Protein AF-A0A1Q5TJY8-F1 (afdb_monomer_lite)

Foldseek 3Di:
DDDDPDPPVVVVVVVVVVVVVCVVVVCVVVVVDDPPPPLPQPPVVVVLVVLCVLLVLVLLVVVVVVCVVVVPDDQLQNSQVVRPVPCSDGSCCVVPPNVVSSVCCPDPVNVVVVVVSRD

pLDDT: mean 78.43, std 17.25, range [38.0, 95.56]

Secondary structure (DSSP, 8-state):
-------HHHHHHHHHHHHHHHHHHHHHHTT-----------HHHHHHHHHHHHTTHHHHHHHHHHHHHH-----HHHHHHHH-TT-SS-HHHIIIIIHHHHHHHHSHHHHHHHHHHH-

Organism: NCBI:txid1873482

InterPro domains:
  IPR045664 Protein of unknown function DUF6387 [PF19924] (16-107)

Radius of gyration: 18.39 Å; chains: 1; bounding box: 31×41×51 Å

Structure (mmCIF, N/CA/C/O backbone):
data_AF-A0A1Q5TJY8-F1
#
_entry.id   AF-A0A1Q5TJY8-F1
#
loop_
_atom_site.group_PDB
_atom_site.id
_atom_site.type_symbol
_atom_site.label_atom_id
_atom_site.label_alt_id
_atom_site.label_comp_id
_atom_site.label_asym_id
_atom_site.label_entity_id
_atom_site.label_seq_id
_atom_site.pdbx_PDB_ins_code
_atom_site.Cartn_x
_atom_site.Cartn_y
_atom_site.Cartn_z
_atom_site.occupancy
_atom_site.B_iso_or_equiv
_atom_site.auth_seq_id
_atom_site.auth_comp_id
_atom_site.auth_asym_id
_atom_site.auth_atom_id
_atom_site.pdbx_PDB_model_num
ATOM 1 N N . MET A 1 1 ? 13.225 -30.963 25.398 1.00 38.00 1 MET A N 1
ATOM 2 C CA . MET A 1 1 ? 13.817 -31.070 24.048 1.00 38.00 1 MET A CA 1
ATOM 3 C C . MET A 1 1 ? 12.750 -30.596 23.064 1.00 38.00 1 MET A C 1
ATOM 5 O O . MET A 1 1 ? 11.939 -31.389 22.614 1.00 38.00 1 MET A O 1
ATOM 9 N N . GLY A 1 2 ? 12.607 -29.274 22.924 1.00 38.00 2 GLY A N 1
ATOM 10 C CA . GLY A 1 2 ? 11.499 -28.643 22.199 1.00 38.00 2 GLY A CA 1
ATOM 11 C C . GLY A 1 2 ? 11.916 -28.308 20.773 1.00 38.00 2 GLY A C 1
ATOM 12 O O . GLY A 1 2 ? 12.945 -27.669 20.580 1.00 38.00 2 GLY A O 1
ATOM 13 N N . LEU A 1 3 ? 11.135 -28.777 19.804 1.00 43.75 3 LEU A N 1
ATOM 14 C CA . LEU A 1 3 ? 11.316 -28.530 18.376 1.00 43.75 3 LEU A CA 1
ATOM 15 C C . LEU A 1 3 ? 11.272 -27.017 18.095 1.00 43.75 3 LEU A C 1
ATOM 17 O O . LEU A 1 3 ? 10.279 -26.354 18.394 1.00 43.75 3 LEU A O 1
ATOM 21 N N . SER A 1 4 ? 12.356 -26.469 17.543 1.00 43.31 4 SER A N 1
ATOM 22 C CA . SER A 1 4 ? 12.454 -25.071 17.122 1.00 43.31 4 SER A CA 1
ATOM 23 C C . SER A 1 4 ? 11.617 -24.844 15.865 1.00 43.31 4 SER A C 1
ATOM 25 O O . SER A 1 4 ? 11.942 -25.314 14.780 1.00 43.31 4 SER A O 1
ATOM 27 N N . PHE A 1 5 ? 10.525 -24.108 16.032 1.00 50.06 5 PHE A N 1
ATOM 28 C CA . PHE A 1 5 ? 9.461 -23.896 15.054 1.00 50.06 5 PHE A CA 1
ATOM 29 C C . PHE A 1 5 ? 9.807 -22.951 13.879 1.00 50.06 5 PHE A C 1
ATOM 31 O O . PHE A 1 5 ? 8.907 -22.604 13.129 1.00 50.06 5 PHE A O 1
ATOM 38 N N . PHE A 1 6 ? 11.058 -22.528 13.640 1.00 46.38 6 PHE A N 1
ATOM 39 C CA . PHE A 1 6 ? 11.328 -21.557 12.562 1.00 46.38 6 PHE A CA 1
ATOM 40 C C . PHE A 1 6 ? 12.732 -21.635 11.934 1.00 46.38 6 PHE A C 1
ATOM 42 O O . PHE A 1 6 ? 13.550 -20.741 12.128 1.00 46.38 6 PHE A O 1
ATOM 49 N N . ASP A 1 7 ? 12.952 -22.606 11.045 1.00 51.19 7 ASP A N 1
ATOM 50 C CA . ASP A 1 7 ? 13.944 -22.492 9.957 1.00 51.19 7 ASP A CA 1
ATOM 51 C C . ASP A 1 7 ? 13.308 -21.784 8.740 1.00 51.19 7 ASP A C 1
ATOM 53 O O . ASP A 1 7 ? 13.188 -22.316 7.633 1.00 51.19 7 ASP A O 1
ATOM 57 N N . THR A 1 8 ? 12.829 -20.556 8.956 1.00 57.78 8 THR A N 1
ATOM 58 C CA . THR A 1 8 ? 12.087 -19.749 7.965 1.00 57.78 8 THR A CA 1
ATOM 59 C C . THR A 1 8 ? 12.822 -19.449 6.649 1.00 57.78 8 THR A C 1
ATOM 61 O O . THR A 1 8 ? 12.143 -19.397 5.620 1.00 57.78 8 THR A O 1
ATOM 64 N N . PRO A 1 9 ? 14.165 -19.300 6.585 1.00 58.25 9 PRO A N 1
ATOM 65 C CA . PRO A 1 9 ? 14.835 -18.997 5.318 1.00 58.25 9 PRO A CA 1
ATOM 66 C C . PRO A 1 9 ? 14.830 -20.176 4.341 1.00 58.25 9 PRO A C 1
ATOM 68 O O . PRO A 1 9 ? 14.814 -19.973 3.128 1.00 58.25 9 PRO A O 1
ATOM 71 N N . THR A 1 10 ? 14.865 -21.405 4.857 1.00 58.84 10 THR A N 1
ATOM 72 C CA . THR A 1 10 ? 15.003 -22.626 4.051 1.00 58.84 10 THR A CA 1
ATOM 73 C C . THR A 1 10 ? 13.661 -23.034 3.451 1.00 58.84 10 THR A C 1
ATOM 75 O O . THR A 1 10 ? 13.583 -23.337 2.263 1.00 58.84 10 THR A O 1
ATOM 78 N N . ILE A 1 11 ? 12.594 -22.941 4.248 1.00 60.94 11 ILE A N 1
ATOM 79 C CA . ILE A 1 11 ? 11.226 -23.282 3.837 1.00 60.94 11 ILE A CA 1
ATOM 80 C C . ILE A 1 11 ? 10.696 -22.265 2.811 1.00 60.94 11 ILE A C 1
ATOM 82 O O . ILE A 1 11 ? 10.097 -22.634 1.803 1.00 60.94 11 ILE A O 1
ATOM 86 N N . LEU A 1 12 ? 10.969 -20.968 3.001 1.00 61.81 12 LEU A N 1
ATOM 87 C CA . LEU A 1 12 ? 10.557 -19.950 2.029 1.00 61.81 12 LEU A CA 1
ATOM 88 C C . LEU A 1 12 ? 11.261 -20.138 0.674 1.00 61.81 12 LEU A C 1
ATOM 90 O O . LEU A 1 12 ? 10.641 -19.962 -0.374 1.00 61.81 12 LEU A O 1
ATOM 94 N N . LYS A 1 13 ? 12.538 -20.543 0.687 1.00 65.31 13 LYS A N 1
ATOM 95 C CA . LYS A 1 13 ? 13.286 -20.860 -0.536 1.00 65.31 13 LYS A CA 1
ATOM 96 C C . LYS A 1 13 ? 12.717 -22.078 -1.261 1.00 65.31 13 LYS A C 1
ATOM 98 O O . LYS A 1 13 ? 12.603 -22.025 -2.482 1.00 65.31 13 LYS A O 1
ATOM 103 N N . SER A 1 14 ? 12.326 -23.138 -0.549 1.00 72.00 14 SER A N 1
ATOM 104 C CA . SER A 1 14 ? 11.760 -24.330 -1.194 1.00 72.00 14 SER A CA 1
ATOM 105 C C . SER A 1 14 ? 10.425 -24.034 -1.878 1.00 72.00 14 SER A C 1
ATOM 107 O O . SER A 1 14 ? 10.248 -24.390 -3.038 1.00 72.00 14 SER A O 1
ATOM 109 N N . HIS A 1 15 ? 9.531 -23.283 -1.227 1.00 72.06 15 HIS A N 1
ATOM 110 C CA . HIS A 1 15 ? 8.236 -22.932 -1.820 1.00 72.06 15 HIS A CA 1
ATOM 111 C C . HIS A 1 15 ? 8.355 -22.049 -3.070 1.00 72.06 15 HIS A C 1
ATOM 113 O O . HIS A 1 15 ? 7.574 -22.199 -4.009 1.00 72.06 15 HIS A O 1
ATOM 119 N N . LEU A 1 16 ? 9.334 -21.141 -3.113 1.00 82.62 16 LEU A N 1
ATOM 120 C CA . LEU A 1 16 ? 9.581 -20.320 -4.301 1.00 82.62 16 LEU A CA 1
ATOM 121 C C . LEU A 1 16 ? 10.098 -21.154 -5.480 1.00 82.62 16 LEU A C 1
ATOM 123 O O . LEU A 1 16 ? 9.700 -20.906 -6.619 1.00 82.62 16 LEU A O 1
ATOM 127 N N . GLU A 1 17 ? 10.936 -22.157 -5.217 1.00 84.31 17 GLU A N 1
ATOM 128 C CA . GLU A 1 17 ? 11.413 -23.084 -6.247 1.00 84.31 17 GLU A CA 1
ATOM 129 C C . GLU A 1 17 ? 10.292 -23.982 -6.779 1.00 84.31 17 GLU A C 1
ATOM 131 O O . GLU A 1 17 ? 10.220 -24.232 -7.983 1.00 84.31 17 GLU A O 1
ATOM 136 N N . ASP A 1 18 ? 9.370 -24.404 -5.917 1.00 84.88 18 ASP A N 1
ATOM 137 C CA . ASP A 1 18 ? 8.202 -25.180 -6.334 1.00 84.88 18 ASP A CA 1
ATOM 138 C C . ASP A 1 18 ? 7.275 -24.348 -7.229 1.00 84.88 18 ASP A C 1
ATOM 140 O O . ASP A 1 18 ? 6.918 -24.781 -8.326 1.00 84.88 18 ASP A O 1
ATOM 144 N N . ILE A 1 19 ? 6.969 -23.104 -6.840 1.00 86.88 19 ILE A N 1
ATOM 145 C CA . ILE A 1 19 ? 6.184 -22.176 -7.674 1.00 86.88 19 ILE A CA 1
ATOM 146 C C . ILE A 1 19 ? 6.882 -21.944 -9.017 1.00 86.88 19 ILE A C 1
ATOM 148 O O . ILE A 1 19 ? 6.244 -21.977 -10.071 1.00 86.88 19 ILE A O 1
ATOM 152 N N . ARG A 1 20 ? 8.204 -21.754 -9.011 1.00 83.56 20 ARG A N 1
ATOM 153 C CA . ARG A 1 20 ? 8.991 -21.550 -10.231 1.00 83.56 20 ARG A CA 1
ATOM 154 C C . ARG A 1 20 ? 8.887 -22.732 -11.199 1.00 83.56 20 ARG A C 1
ATOM 156 O O . ARG A 1 20 ? 8.845 -22.500 -12.406 1.00 83.56 20 ARG A O 1
ATOM 163 N N . LYS A 1 21 ? 8.826 -23.966 -10.691 1.00 87.88 21 LYS A N 1
ATOM 164 C CA . LYS A 1 21 ? 8.656 -25.190 -11.495 1.00 87.88 21 LYS A CA 1
ATOM 165 C C . LYS A 1 21 ? 7.234 -25.382 -12.015 1.00 87.88 21 LYS A C 1
ATOM 167 O O . LYS A 1 21 ? 7.071 -25.949 -13.089 1.00 87.88 21 LYS A O 1
ATOM 172 N N . LEU A 1 22 ? 6.227 -24.911 -11.283 1.00 89.38 22 LEU A N 1
ATOM 173 C CA . LEU A 1 22 ? 4.817 -25.040 -11.665 1.00 89.38 22 LEU A CA 1
ATOM 174 C C . LEU A 1 22 ? 4.385 -24.010 -12.717 1.00 89.38 22 LEU A C 1
ATOM 176 O O . LEU A 1 22 ? 3.543 -24.303 -13.562 1.00 89.38 22 LEU A O 1
ATOM 180 N N . LEU A 1 23 ? 4.994 -22.818 -12.721 1.00 84.81 23 LEU A N 1
ATOM 181 C CA . LEU A 1 23 ? 4.659 -21.748 -13.668 1.00 84.81 23 LEU A CA 1
ATOM 182 C C . LEU A 1 23 ? 4.722 -22.168 -15.157 1.00 84.81 23 LEU A C 1
ATOM 184 O O . LEU A 1 23 ? 3.817 -21.790 -15.901 1.00 84.81 23 LEU A O 1
ATOM 188 N N . PRO A 1 24 ? 5.741 -22.909 -15.638 1.00 83.94 24 PRO A N 1
ATOM 189 C CA . PRO A 1 24 ? 5.773 -23.420 -17.008 1.00 83.94 24 PRO A CA 1
ATOM 190 C C . PRO A 1 24 ? 4.616 -24.362 -17.350 1.00 83.94 24 PRO A C 1
ATOM 192 O O . PRO A 1 24 ? 4.076 -24.262 -18.447 1.00 83.94 24 PRO A O 1
ATOM 195 N N . GLU A 1 25 ? 4.228 -25.245 -16.430 1.00 84.69 25 GLU A N 1
ATOM 196 C CA . GLU A 1 25 ? 3.149 -26.211 -16.665 1.00 84.69 25 GLU A CA 1
ATOM 197 C C . GLU A 1 25 ? 1.793 -25.507 -16.740 1.00 84.69 25 GLU A C 1
ATOM 199 O O . GLU A 1 25 ? 1.059 -25.690 -17.707 1.00 84.69 25 GLU A O 1
ATOM 204 N N . TRP A 1 26 ? 1.519 -24.569 -15.830 1.00 87.38 26 TRP A N 1
ATOM 205 C CA . TRP A 1 26 ? 0.299 -23.759 -15.894 1.00 87.38 26 TRP A CA 1
ATOM 206 C C . TRP A 1 26 ? 0.214 -22.906 -17.164 1.00 87.38 26 TRP A C 1
ATOM 208 O O . TRP A 1 26 ? -0.865 -22.724 -17.722 1.00 87.38 26 TRP A O 1
ATOM 218 N N . ARG A 1 27 ? 1.342 -22.397 -17.680 1.00 82.19 27 ARG A N 1
ATOM 219 C CA . ARG A 1 27 ? 1.357 -21.667 -18.963 1.00 82.19 27 ARG A CA 1
ATOM 220 C C . ARG A 1 27 ? 0.984 -22.560 -20.143 1.00 82.19 27 ARG A C 1
ATOM 222 O O . ARG A 1 27 ? 0.292 -22.089 -21.045 1.00 82.19 27 ARG A O 1
ATOM 229 N N . LYS A 1 28 ? 1.425 -23.823 -20.130 1.00 81.62 28 LYS A N 1
ATOM 230 C CA . LYS A 1 28 ? 1.051 -24.815 -21.147 1.00 81.62 28 LYS A CA 1
ATOM 231 C C . LYS A 1 28 ? -0.436 -25.147 -21.062 1.00 81.62 28 LYS A C 1
ATOM 233 O O . LYS A 1 28 ? -1.109 -25.097 -22.084 1.00 81.62 28 LYS A O 1
ATOM 238 N N . GLU A 1 29 ? -0.950 -25.423 -19.863 1.00 85.31 29 GLU A N 1
ATOM 239 C CA . GLU A 1 29 ? -2.370 -25.740 -19.638 1.00 85.31 29 GLU A CA 1
ATOM 240 C C . GLU A 1 29 ? -3.299 -24.605 -20.083 1.00 85.31 29 GLU A C 1
ATOM 242 O O . GLU A 1 29 ? -4.359 -24.845 -20.655 1.00 85.31 29 GLU A O 1
ATOM 247 N N . LEU A 1 30 ? -2.876 -23.357 -19.884 1.00 80.44 30 LEU A N 1
ATOM 248 C CA . LEU A 1 30 ? -3.634 -22.172 -20.280 1.00 80.44 30 LEU A CA 1
ATOM 249 C C . LEU A 1 30 ? -3.474 -21.800 -21.768 1.00 80.44 30 LEU A C 1
ATOM 251 O O . LEU A 1 30 ? -3.936 -20.734 -22.171 1.00 80.44 30 LEU A O 1
ATOM 255 N N . ASN A 1 31 ? -2.828 -22.640 -22.590 1.00 71.06 31 ASN A N 1
ATOM 256 C CA . ASN A 1 31 ? -2.541 -22.381 -24.009 1.00 71.06 31 ASN A CA 1
ATOM 257 C C . ASN A 1 31 ? -1.852 -21.026 -24.274 1.00 71.06 31 ASN A C 1
ATOM 259 O O . ASN A 1 31 ? -1.961 -20.462 -25.365 1.00 71.06 31 ASN A O 1
ATOM 263 N N . PHE A 1 32 ? -1.087 -20.506 -23.309 1.00 62.81 32 PHE A N 1
ATOM 264 C CA . PHE A 1 32 ? -0.182 -19.388 -23.551 1.00 62.81 32 PHE A CA 1
ATOM 265 C C . PHE A 1 32 ? 1.051 -19.930 -24.277 1.00 62.81 32 PHE A C 1
ATOM 267 O O . PHE A 1 32 ? 2.098 -20.167 -23.678 1.00 62.81 32 PHE A O 1
ATOM 274 N N . SER A 1 33 ? 0.923 -20.170 -25.586 1.00 54.03 33 SER A N 1
ATOM 275 C CA . SER A 1 33 ? 2.080 -20.433 -26.439 1.00 54.03 33 SER A CA 1
ATOM 276 C C . SER A 1 33 ? 3.049 -19.269 -26.288 1.00 54.03 33 SER A C 1
ATOM 278 O O . SER A 1 33 ? 2.672 -18.113 -26.479 1.00 54.03 33 SER A O 1
ATOM 280 N N . SER A 1 34 ? 4.278 -19.594 -25.906 1.00 51.66 34 SER A N 1
ATOM 281 C CA . SER A 1 34 ? 5.391 -18.697 -25.626 1.00 51.66 34 SER A CA 1
ATOM 282 C C . SER A 1 34 ? 5.705 -17.765 -26.803 1.00 51.66 34 SER A C 1
ATOM 284 O O . SER A 1 34 ? 6.689 -17.935 -27.511 1.00 51.66 34 SER A O 1
ATOM 286 N N . ARG A 1 35 ? 4.899 -16.727 -27.012 1.00 47.09 35 ARG A N 1
ATOM 287 C CA . ARG A 1 35 ? 5.462 -15.431 -27.351 1.00 47.09 35 ARG A CA 1
ATOM 288 C C . ARG A 1 35 ? 5.940 -14.890 -26.025 1.00 47.09 35 ARG A C 1
ATOM 290 O O . ARG A 1 35 ? 5.133 -14.408 -25.239 1.00 47.09 35 ARG A O 1
ATOM 297 N N . GLU A 1 36 ? 7.241 -14.986 -25.765 1.00 53.03 36 GLU A N 1
ATOM 298 C CA . GLU A 1 36 ? 7.849 -13.893 -25.018 1.00 53.03 36 GLU A CA 1
ATOM 299 C C . GLU A 1 36 ? 7.435 -1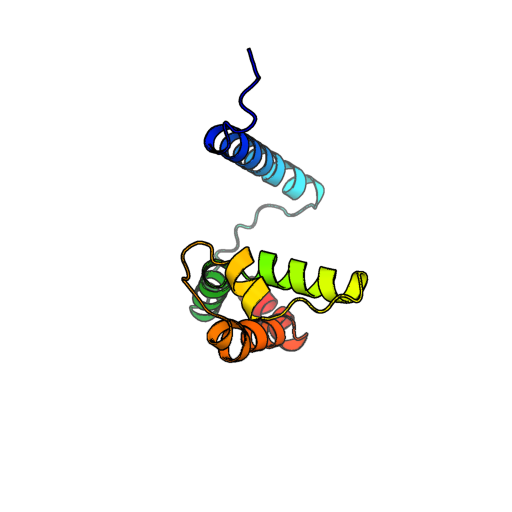2.650 -25.800 1.00 53.03 36 GLU A C 1
ATOM 301 O O . GLU A 1 36 ? 7.807 -12.532 -26.976 1.00 53.03 36 GLU A O 1
ATOM 306 N N . PRO A 1 37 ? 6.560 -11.787 -25.256 1.00 47.78 37 PRO A N 1
ATOM 307 C CA . PRO A 1 37 ? 6.392 -10.517 -25.905 1.00 47.78 37 PRO A CA 1
ATOM 308 C C . PRO A 1 37 ? 7.805 -9.946 -25.882 1.00 47.78 37 PRO A C 1
ATOM 310 O O . PRO A 1 37 ? 8.487 -9.978 -24.853 1.00 47.78 37 PRO A O 1
ATOM 313 N N . ASN A 1 38 ? 8.285 -9.489 -27.031 1.00 45.69 38 ASN A N 1
ATOM 314 C CA . ASN A 1 38 ? 9.341 -8.500 -27.040 1.00 45.69 38 ASN A CA 1
ATOM 315 C C . ASN A 1 38 ? 8.712 -7.291 -26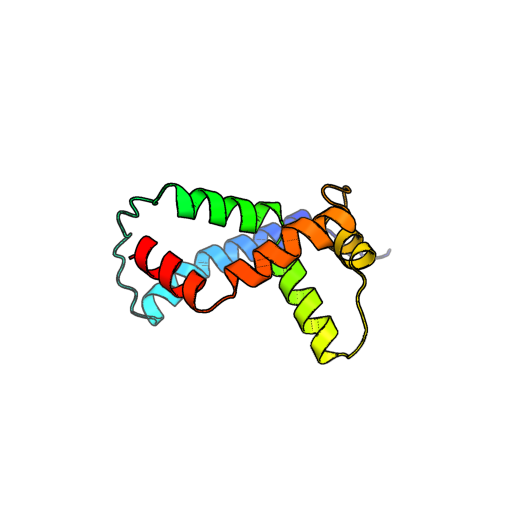.342 1.00 45.69 38 ASN A C 1
ATOM 317 O O . ASN A 1 38 ? 8.136 -6.427 -27.000 1.00 45.69 38 ASN A O 1
ATOM 321 N N . VAL A 1 39 ? 8.647 -7.343 -25.004 1.00 48.31 39 VAL A N 1
ATOM 322 C CA . VAL A 1 39 ? 8.041 -6.318 -24.177 1.00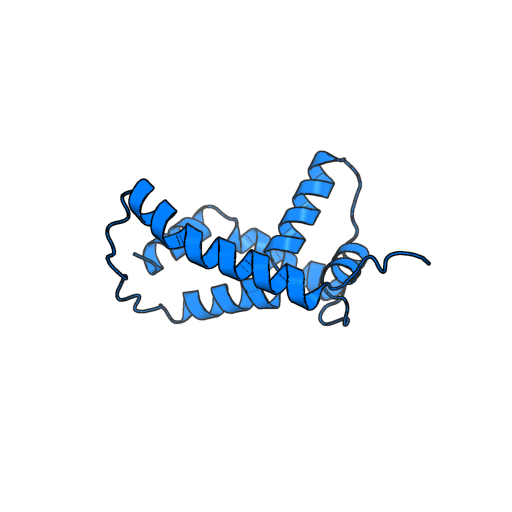 48.31 39 VAL A CA 1
ATOM 323 C C . VAL A 1 39 ? 9.044 -5.197 -24.301 1.00 48.31 39 VAL A C 1
ATOM 325 O O . VAL A 1 39 ? 9.999 -5.098 -23.535 1.00 48.31 39 VAL A O 1
ATOM 328 N N . GLN A 1 40 ? 8.856 -4.377 -25.325 1.00 47.78 40 GLN A N 1
ATOM 329 C CA . GLN A 1 40 ? 9.313 -3.008 -25.321 1.00 47.78 40 GLN A CA 1
ATOM 330 C C . GLN A 1 40 ? 8.575 -2.400 -24.140 1.00 47.78 40 GLN A C 1
ATOM 332 O O . GLN A 1 40 ? 7.456 -1.907 -24.278 1.00 47.78 40 GLN A O 1
ATOM 337 N N . THR A 1 41 ? 9.127 -2.580 -22.938 1.00 47.97 41 THR A N 1
ATOM 338 C CA . THR A 1 41 ? 8.526 -2.054 -21.733 1.00 47.97 41 THR A CA 1
ATOM 339 C C . THR A 1 41 ? 8.510 -0.558 -21.936 1.00 47.97 41 THR A C 1
ATOM 341 O O . THR A 1 41 ? 9.529 0.130 -21.926 1.00 47.97 41 THR A O 1
ATOM 344 N N . SER A 1 42 ? 7.315 -0.037 -22.192 1.00 56.97 42 SER A N 1
ATOM 345 C CA . SER A 1 42 ? 7.044 1.369 -21.987 1.00 56.97 42 SER A CA 1
ATOM 346 C C . SER A 1 42 ? 7.620 1.708 -20.616 1.00 56.97 42 SER A C 1
ATOM 348 O O . SER A 1 42 ? 7.245 1.077 -19.626 1.00 56.97 42 SER A O 1
ATOM 350 N N . SER A 1 43 ? 8.541 2.674 -20.559 1.00 63.41 43 SER A N 1
ATOM 351 C CA . SER A 1 43 ? 9.189 3.152 -19.325 1.00 63.41 43 SER A CA 1
ATOM 352 C C . SER A 1 43 ? 8.185 3.346 -18.171 1.00 63.41 43 SER A C 1
ATOM 354 O O . SER A 1 43 ? 8.493 3.135 -16.998 1.00 63.41 43 SER A O 1
ATOM 356 N N . SER A 1 44 ? 6.923 3.641 -18.503 1.00 74.50 44 SER A N 1
ATOM 357 C CA . SER A 1 44 ? 5.815 3.741 -17.557 1.00 74.50 44 SER A CA 1
ATOM 358 C C . SER A 1 44 ? 5.494 2.437 -16.805 1.00 74.50 44 SER A C 1
ATOM 360 O O . SER A 1 44 ? 5.231 2.491 -15.603 1.00 74.50 44 SER A O 1
ATOM 362 N N . TRP A 1 45 ? 5.521 1.271 -17.459 1.00 81.12 45 TRP A N 1
ATOM 363 C CA . TRP A 1 45 ? 5.211 -0.009 -16.814 1.00 81.12 45 TRP A CA 1
ATOM 364 C C . TRP A 1 45 ? 6.299 -0.441 -15.831 1.00 81.12 45 TRP A C 1
ATOM 366 O O . TRP A 1 45 ? 5.977 -0.861 -14.722 1.00 81.12 45 TRP A O 1
ATOM 376 N N . ASP A 1 46 ? 7.576 -0.264 -16.173 1.00 83.44 46 ASP A N 1
ATOM 377 C CA . ASP A 1 46 ? 8.682 -0.587 -15.263 1.00 83.44 46 ASP A CA 1
ATOM 378 C C . ASP A 1 46 ? 8.635 0.251 -13.980 1.00 83.44 46 ASP A C 1
ATOM 380 O O . ASP A 1 46 ? 8.907 -0.247 -12.884 1.00 83.44 46 ASP A O 1
ATOM 384 N N . VAL A 1 47 ? 8.243 1.523 -14.093 1.00 85.00 47 VAL A N 1
ATOM 385 C CA . VAL A 1 47 ? 8.039 2.407 -12.937 1.00 85.00 47 VAL A CA 1
ATOM 386 C C . VAL A 1 47 ? 6.884 1.910 -12.067 1.00 85.00 47 VAL A C 1
ATOM 388 O O . VAL A 1 47 ? 7.010 1.855 -10.844 1.00 85.00 47 VAL A O 1
ATOM 391 N N . VAL A 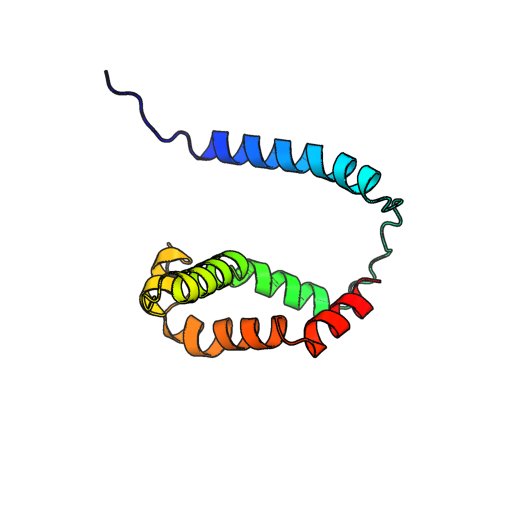1 48 ? 5.767 1.516 -12.677 1.00 87.62 48 VAL A N 1
ATOM 392 C CA . VAL A 1 48 ? 4.580 1.027 -11.957 1.00 87.62 48 VAL A CA 1
ATOM 393 C C . VAL A 1 48 ? 4.870 -0.302 -11.275 1.00 87.62 48 VAL A C 1
ATOM 395 O O . VAL A 1 48 ? 4.596 -0.448 -10.087 1.00 87.62 48 VAL A O 1
ATOM 398 N N . LYS A 1 49 ? 5.509 -1.238 -11.979 1.00 88.44 49 LYS A N 1
ATOM 399 C CA . LYS A 1 49 ? 5.949 -2.523 -11.434 1.00 88.44 49 LYS A CA 1
ATOM 400 C C . LYS A 1 49 ? 6.879 -2.337 -10.237 1.00 88.44 49 LYS A C 1
ATOM 402 O O . LYS A 1 49 ? 6.704 -3.003 -9.220 1.00 88.44 49 LYS A O 1
ATOM 407 N N . ARG A 1 50 ? 7.833 -1.405 -10.320 1.00 91.19 50 ARG A N 1
ATOM 408 C CA . ARG A 1 50 ? 8.730 -1.076 -9.203 1.00 91.19 50 ARG A CA 1
ATOM 409 C C . ARG A 1 50 ? 7.956 -0.564 -7.994 1.00 91.19 50 ARG A C 1
ATOM 411 O O . ARG A 1 50 ? 8.155 -1.088 -6.906 1.00 91.19 50 ARG A O 1
ATOM 418 N N . LYS A 1 51 ? 7.016 0.364 -8.197 1.00 91.31 51 LYS A N 1
ATOM 419 C CA . LYS A 1 51 ? 6.143 0.874 -7.127 1.00 91.31 51 LYS A CA 1
ATOM 420 C C . LYS A 1 51 ? 5.271 -0.216 -6.509 1.00 91.31 51 LYS A C 1
ATOM 422 O O . LYS A 1 51 ? 5.081 -0.218 -5.300 1.00 91.31 51 LYS A O 1
ATOM 427 N N . ILE A 1 52 ? 4.776 -1.164 -7.310 1.00 93.00 52 ILE A N 1
ATOM 428 C CA . ILE A 1 52 ? 3.993 -2.303 -6.808 1.00 93.00 52 ILE A CA 1
ATOM 429 C C . ILE A 1 52 ? 4.800 -3.126 -5.796 1.00 93.00 52 ILE A C 1
ATOM 431 O O . ILE A 1 52 ? 4.265 -3.522 -4.757 1.00 93.00 52 ILE A O 1
ATOM 435 N N . LEU A 1 53 ? 6.083 -3.357 -6.088 1.00 92.75 53 LEU A N 1
ATOM 436 C CA . LEU A 1 53 ? 6.990 -4.104 -5.217 1.00 92.75 53 LEU A CA 1
ATOM 437 C C . LEU A 1 53 ? 7.433 -3.275 -4.005 1.00 92.75 53 LEU A C 1
ATOM 439 O O . LEU A 1 53 ? 7.335 -3.746 -2.876 1.00 92.75 53 LEU A O 1
ATOM 443 N N . GLU A 1 54 ? 7.874 -2.039 -4.235 1.00 93.69 54 GLU A N 1
ATOM 444 C CA . GLU A 1 54 ? 8.390 -1.126 -3.210 1.00 93.69 54 GLU A CA 1
ATOM 445 C C . GLU A 1 54 ? 7.331 -0.804 -2.149 1.00 93.69 54 GLU A C 1
ATOM 447 O O . GLU A 1 54 ? 7.581 -0.921 -0.951 1.00 93.69 54 GLU A O 1
ATOM 452 N N . TYR A 1 55 ? 6.108 -0.494 -2.580 1.00 95.19 55 TYR A N 1
ATOM 453 C CA . TYR A 1 55 ? 4.999 -0.196 -1.677 1.00 95.19 55 TYR A CA 1
ATOM 454 C C . TYR A 1 55 ? 4.311 -1.446 -1.127 1.00 95.19 55 TYR A C 1
ATOM 456 O O . TYR A 1 55 ? 3.317 -1.308 -0.417 1.00 95.19 55 TYR A O 1
ATOM 464 N N . LYS A 1 56 ? 4.798 -2.657 -1.445 1.00 94.69 56 LYS A N 1
ATOM 465 C CA . LYS A 1 56 ? 4.224 -3.931 -0.978 1.00 94.69 56 LYS A CA 1
ATOM 466 C C . LYS A 1 56 ? 2.699 -3.959 -1.175 1.00 94.69 56 LYS A C 1
ATOM 468 O O . LYS A 1 56 ? 1.930 -4.240 -0.255 1.00 94.69 56 LYS A O 1
ATOM 473 N N . ILE A 1 57 ? 2.260 -3.642 -2.396 1.00 94.00 57 ILE A N 1
ATOM 474 C CA . ILE A 1 57 ? 0.843 -3.401 -2.710 1.00 94.00 57 ILE A CA 1
ATOM 475 C C . ILE A 1 57 ? -0.029 -4.623 -2.425 1.00 94.00 57 ILE A C 1
ATOM 477 O O . ILE A 1 57 ? -1.105 -4.472 -1.856 1.00 94.00 57 ILE A O 1
ATOM 481 N N . VAL A 1 58 ? 0.444 -5.825 -2.765 1.00 92.25 58 VAL A N 1
ATOM 482 C CA . VAL A 1 58 ? -0.318 -7.069 -2.566 1.00 92.25 58 VAL A CA 1
ATOM 483 C C . VAL A 1 58 ? -0.676 -7.286 -1.082 1.00 92.25 58 VAL A C 1
ATOM 485 O O . VAL A 1 58 ? -1.868 -7.380 -0.795 1.00 92.25 58 VAL A O 1
ATOM 488 N N . PRO A 1 59 ? 0.279 -7.264 -0.123 1.00 94.25 59 PRO A N 1
ATOM 489 C CA . PRO A 1 59 ? -0.038 -7.303 1.309 1.00 94.25 59 PRO A CA 1
ATOM 490 C C . PRO A 1 59 ? -1.028 -6.233 1.783 1.00 94.25 59 PRO A C 1
ATOM 492 O O . PRO A 1 59 ? -1.897 -6.504 2.608 1.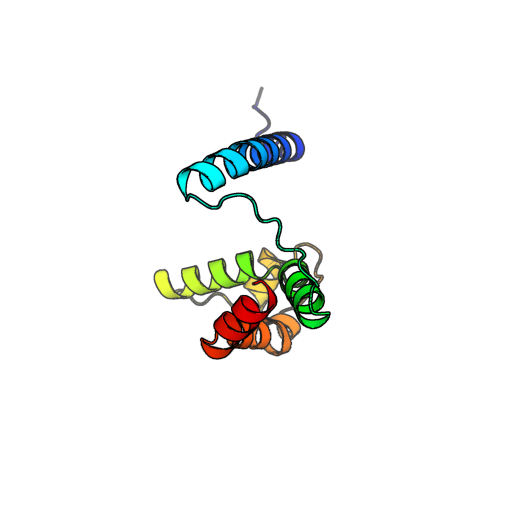00 94.25 59 PRO A O 1
ATOM 495 N N . ILE A 1 60 ? -0.913 -5.001 1.282 1.00 94.75 60 ILE A N 1
ATOM 496 C CA . ILE A 1 60 ? -1.801 -3.909 1.703 1.00 94.75 60 ILE A CA 1
ATOM 497 C C . ILE A 1 60 ? -3.223 -4.138 1.188 1.00 94.75 60 ILE A C 1
ATOM 499 O O . ILE A 1 60 ? -4.179 -3.958 1.943 1.00 94.75 60 ILE A O 1
ATOM 503 N N . VAL A 1 61 ? -3.369 -4.548 -0.073 1.00 93.62 61 VAL A N 1
ATOM 504 C CA . VAL A 1 61 ? -4.668 -4.879 -0.672 1.00 93.62 61 VAL A CA 1
ATOM 505 C C . VAL A 1 61 ? -5.317 -6.047 0.068 1.00 93.62 61 VAL A C 1
ATOM 507 O O . VAL A 1 61 ? -6.502 -5.962 0.385 1.00 93.62 61 VAL A O 1
ATOM 510 N N . ASP A 1 62 ? -4.550 -7.081 0.422 1.00 92.69 62 ASP A N 1
ATOM 511 C CA . ASP A 1 62 ? -5.037 -8.208 1.224 1.00 92.69 62 ASP A CA 1
ATOM 512 C C . ASP A 1 62 ? -5.612 -7.743 2.574 1.00 92.69 62 ASP A C 1
ATOM 514 O O . ASP A 1 62 ? -6.777 -7.999 2.883 1.00 92.69 62 ASP A O 1
ATOM 518 N N . LEU A 1 63 ? -4.865 -6.927 3.326 1.00 93.31 63 LEU A N 1
ATOM 519 C CA . LEU A 1 63 ? -5.338 -6.352 4.592 1.00 93.31 63 LEU A CA 1
ATOM 520 C C . LEU A 1 63 ? -6.569 -5.447 4.412 1.00 93.31 63 LEU A C 1
ATOM 522 O O . LEU A 1 63 ? -7.447 -5.398 5.280 1.00 93.31 63 LEU A O 1
ATOM 526 N N . MET A 1 64 ? -6.661 -4.716 3.299 1.00 90.94 64 MET A N 1
ATOM 527 C CA . MET A 1 64 ? -7.835 -3.903 2.972 1.00 90.94 64 MET A CA 1
ATOM 528 C C . MET A 1 64 ? -9.066 -4.772 2.684 1.00 90.94 64 MET A C 1
ATOM 530 O O . MET A 1 64 ? -10.158 -4.442 3.154 1.00 90.94 64 MET A O 1
ATOM 534 N N . CYS A 1 65 ? -8.904 -5.882 1.964 1.00 90.88 65 CYS A N 1
ATOM 535 C CA . CYS A 1 65 ? -9.959 -6.867 1.732 1.00 90.88 65 CYS A CA 1
ATOM 536 C C . CYS A 1 65 ? -10.390 -7.535 3.038 1.00 90.88 65 CYS A C 1
ATOM 538 O O . CYS A 1 65 ? -11.583 -7.576 3.337 1.00 90.88 65 CYS A O 1
ATOM 540 N N . TRP A 1 66 ? -9.436 -7.960 3.867 1.00 91.56 66 TRP A N 1
ATOM 541 C CA . TRP A 1 66 ? -9.702 -8.527 5.187 1.00 91.56 66 TRP A CA 1
ATOM 542 C C . TRP A 1 66 ? -10.553 -7.576 6.035 1.00 91.56 66 TRP A C 1
ATOM 544 O O . TRP A 1 66 ? -11.583 -7.977 6.579 1.00 91.56 66 TRP A O 1
ATOM 554 N N . ASN A 1 67 ? -10.161 -6.301 6.125 1.00 90.25 67 ASN A N 1
ATOM 555 C CA . ASN A 1 67 ? -10.905 -5.274 6.858 1.00 90.25 67 ASN A CA 1
ATOM 556 C C . ASN A 1 67 ? -12.376 -5.203 6.403 1.00 90.25 67 ASN A C 1
ATOM 558 O O . ASN A 1 67 ? -13.274 -5.187 7.245 1.00 90.25 67 ASN A O 1
ATOM 562 N N . LYS A 1 68 ? -12.626 -5.240 5.085 1.00 86.88 68 LYS A N 1
ATOM 563 C CA . LYS A 1 68 ? -13.987 -5.254 4.526 1.00 86.88 68 LYS A CA 1
ATOM 564 C C . LYS A 1 68 ? -14.771 -6.510 4.913 1.00 86.88 68 LYS A C 1
ATOM 566 O O . LYS A 1 68 ? -15.933 -6.387 5.279 1.00 86.88 68 LYS A O 1
ATOM 571 N N . ILE A 1 69 ? -14.151 -7.689 4.854 1.00 89.50 69 ILE A N 1
ATOM 572 C CA . ILE A 1 69 ? -14.821 -8.974 5.123 1.00 89.50 69 ILE A CA 1
ATOM 573 C C . ILE A 1 69 ? -15.168 -9.126 6.609 1.00 89.50 69 ILE A C 1
ATOM 575 O O . ILE A 1 69 ? -16.269 -9.538 6.952 1.00 89.50 69 ILE A O 1
ATOM 579 N N . ILE A 1 70 ? -14.236 -8.788 7.502 1.00 89.81 70 ILE A N 1
ATOM 580 C CA . ILE A 1 70 ? -14.404 -8.989 8.952 1.00 89.81 70 ILE A CA 1
ATOM 581 C C . ILE A 1 70 ? -15.146 -7.815 9.614 1.00 89.81 70 ILE A C 1
ATOM 583 O O . ILE A 1 70 ? -15.581 -7.917 10.760 1.00 89.81 70 ILE A O 1
ATOM 587 N N . GLY A 1 71 ? -15.281 -6.678 8.923 1.00 83.25 71 GLY A N 1
ATOM 588 C CA . GLY A 1 71 ? -15.912 -5.469 9.462 1.00 83.25 71 GLY A CA 1
ATOM 589 C C . GLY A 1 71 ? -15.098 -4.791 10.572 1.00 83.25 71 GLY A C 1
ATOM 590 O O . GLY A 1 71 ? -15.611 -3.938 11.295 1.00 83.25 71 GLY A O 1
ATOM 591 N N . LYS A 1 72 ? -13.820 -5.161 10.738 1.00 84.75 72 LYS A N 1
ATOM 592 C CA . LYS A 1 72 ? -12.909 -4.578 11.734 1.00 84.75 72 LYS A CA 1
ATOM 593 C C . LYS A 1 72 ? -11.939 -3.612 11.075 1.00 84.75 72 LYS A C 1
ATOM 595 O O . LYS A 1 72 ? -11.049 -4.033 10.342 1.00 84.75 72 LYS A O 1
ATOM 600 N N . ARG A 1 73 ? -12.031 -2.332 11.452 1.00 85.62 73 ARG A N 1
ATOM 601 C CA . ARG A 1 73 ? -11.170 -1.265 10.929 1.00 85.62 73 ARG A CA 1
ATOM 602 C C . ARG A 1 73 ? -9.696 -1.500 11.273 1.00 85.62 73 ARG A C 1
ATOM 604 O O . ARG A 1 73 ? -9.268 -1.283 12.406 1.00 85.62 73 ARG A O 1
ATOM 611 N N . ILE A 1 74 ? -8.898 -1.851 10.268 1.00 90.12 74 ILE A N 1
ATOM 612 C CA . ILE A 1 74 ? -7.434 -1.840 10.368 1.00 90.12 74 ILE A CA 1
ATOM 613 C C . ILE A 1 74 ? -6.953 -0.416 10.070 1.00 90.12 74 ILE A C 1
ATOM 615 O O . ILE A 1 74 ? -7.200 0.132 8.994 1.00 90.12 74 ILE A O 1
ATOM 619 N N . THR A 1 75 ? -6.308 0.221 11.047 1.00 9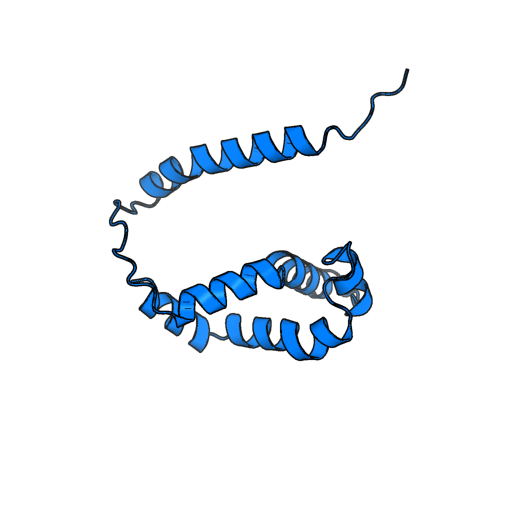3.94 75 THR A N 1
ATOM 620 C CA . THR A 1 75 ? -5.805 1.595 10.904 1.00 93.94 75 THR A CA 1
ATOM 621 C C . THR A 1 75 ? -4.569 1.640 10.007 1.00 93.94 75 THR A C 1
ATOM 623 O O . THR A 1 75 ? -3.802 0.681 9.951 1.00 93.94 75 THR A O 1
ATOM 626 N N . ASN A 1 76 ? -4.315 2.781 9.355 1.00 94.06 76 ASN A N 1
ATOM 627 C CA . ASN A 1 76 ? -3.117 2.961 8.522 1.00 94.06 76 ASN A CA 1
ATOM 628 C C . ASN A 1 76 ? -1.822 2.718 9.310 1.00 94.06 76 ASN A C 1
ATOM 630 O O . ASN A 1 76 ? -0.882 2.147 8.774 1.00 94.06 76 ASN A O 1
ATOM 634 N N . LYS A 1 77 ? -1.799 3.085 10.599 1.00 94.25 77 LYS A N 1
ATOM 635 C CA . LYS A 1 77 ? -0.680 2.791 11.505 1.00 94.25 77 LYS A CA 1
ATOM 636 C C . LYS A 1 77 ? -0.442 1.288 11.649 1.00 94.25 77 LYS A C 1
ATOM 638 O O . LYS A 1 77 ? 0.698 0.847 11.595 1.00 94.25 77 LYS A O 1
ATOM 643 N N . LYS A 1 78 ? -1.511 0.502 11.801 1.00 93.81 78 LYS A N 1
ATOM 644 C CA . LYS A 1 78 ? -1.409 -0.954 11.929 1.00 93.81 78 LYS A CA 1
ATOM 645 C C . LYS A 1 78 ? -1.007 -1.612 10.610 1.00 93.81 78 LYS A C 1
ATOM 647 O O . LYS A 1 78 ? -0.186 -2.514 10.631 1.00 93.81 78 LYS A O 1
ATOM 652 N N . ILE A 1 79 ? -1.511 -1.120 9.475 1.00 94.62 79 ILE A N 1
ATOM 653 C CA . ILE A 1 79 ? -1.051 -1.556 8.146 1.00 94.62 79 ILE A CA 1
ATOM 654 C C . ILE A 1 79 ? 0.453 -1.299 7.996 1.00 94.62 79 ILE A C 1
ATOM 656 O O . ILE A 1 79 ? 1.182 -2.221 7.650 1.00 94.62 79 ILE A O 1
ATOM 660 N N . ALA A 1 80 ? 0.925 -0.088 8.317 1.00 95.00 80 ALA A N 1
ATOM 661 C CA . ALA A 1 80 ? 2.345 0.252 8.242 1.00 95.00 80 ALA A CA 1
ATOM 662 C C . ALA A 1 80 ? 3.202 -0.696 9.097 1.00 95.00 80 ALA A C 1
ATOM 664 O O . ALA A 1 80 ? 4.155 -1.274 8.597 1.00 95.00 80 ALA A O 1
ATOM 665 N N . GLN A 1 81 ? 2.800 -0.952 10.345 1.00 93.88 81 GLN A N 1
ATOM 666 C CA . GLN A 1 81 ? 3.510 -1.873 11.242 1.00 93.88 81 GLN A CA 1
ATOM 667 C C . GLN A 1 81 ? 3.502 -3.336 10.773 1.00 93.88 81 GLN A C 1
ATOM 669 O O . GLN A 1 81 ? 4.450 -4.060 11.050 1.00 93.88 81 GLN A O 1
ATOM 674 N N . LEU A 1 82 ? 2.440 -3.786 10.099 1.00 93.62 82 LEU A N 1
ATOM 675 C CA . LEU A 1 82 ? 2.326 -5.165 9.609 1.00 93.62 82 LEU A CA 1
ATOM 676 C C . LEU A 1 82 ? 3.110 -5.396 8.312 1.00 93.62 82 LEU A C 1
ATOM 678 O O . LEU A 1 82 ? 3.595 -6.498 8.078 1.00 93.62 82 LEU A O 1
ATOM 682 N N . VAL A 1 83 ? 3.212 -4.373 7.462 1.00 94.69 83 VAL A N 1
ATOM 683 C CA . VAL A 1 83 ? 3.784 -4.487 6.111 1.00 94.69 83 VAL A CA 1
ATOM 684 C C . VAL A 1 83 ? 5.238 -3.994 6.056 1.00 94.69 83 VAL A C 1
ATOM 686 O O . VAL A 1 83 ? 6.069 -4.562 5.340 1.00 94.69 83 VAL A O 1
ATOM 689 N N . PHE A 1 84 ? 5.572 -2.963 6.830 1.00 94.38 84 PHE A N 1
ATOM 690 C CA . PHE A 1 84 ? 6.878 -2.301 6.864 1.00 94.38 84 PHE A CA 1
ATOM 691 C C . PHE A 1 84 ? 7.533 -2.495 8.233 1.00 94.38 84 PHE A C 1
ATOM 693 O O . PHE A 1 84 ? 7.538 -1.611 9.088 1.00 94.38 84 PHE A O 1
ATOM 700 N N . LEU A 1 85 ? 8.074 -3.699 8.443 1.00 88.00 85 LEU A N 1
ATOM 701 C CA . LEU A 1 85 ? 8.696 -4.114 9.707 1.00 88.00 85 LEU A CA 1
ATOM 702 C C . LEU A 1 85 ? 9.915 -3.262 10.093 1.00 88.00 85 LEU A C 1
ATOM 704 O O . LEU A 1 85 ? 10.271 -3.210 11.268 1.00 88.00 85 LEU A O 1
ATOM 708 N N . HIS A 1 86 ? 10.541 -2.594 9.123 1.00 91.00 86 HIS A N 1
ATOM 709 C CA . HIS A 1 86 ? 11.702 -1.734 9.337 1.00 91.00 86 HIS A CA 1
ATOM 710 C C . HIS A 1 86 ? 11.342 -0.243 9.309 1.00 91.00 86 HIS A C 1
ATOM 712 O O . HIS A 1 86 ? 12.234 0.598 9.364 1.00 91.00 86 HIS A O 1
ATOM 718 N N . GLY A 1 87 ? 10.048 0.092 9.252 1.00 87.88 87 GLY A N 1
ATOM 719 C CA . GLY A 1 87 ? 9.582 1.474 9.229 1.00 87.88 87 GLY A CA 1
ATOM 720 C C . GLY A 1 87 ? 9.869 2.195 7.914 1.00 87.88 87 GLY A C 1
ATOM 721 O O . GLY A 1 87 ? 9.995 3.414 7.921 1.00 87.88 87 GLY A O 1
ATOM 722 N N . GLU A 1 88 ? 9.963 1.466 6.795 1.00 92.44 88 GLU A N 1
ATOM 723 C CA . GLU A 1 88 ? 10.203 2.050 5.467 1.00 92.44 88 GLU A CA 1
ATOM 724 C C . GLU A 1 88 ? 9.147 3.109 5.099 1.00 92.44 88 GLU A C 1
ATOM 726 O O . GLU A 1 88 ? 9.457 4.094 4.434 1.00 92.44 88 GLU A O 1
ATOM 731 N N . TYR A 1 89 ? 7.910 2.912 5.568 1.00 93.44 89 TYR A N 1
ATOM 732 C CA . TYR A 1 89 ? 6.802 3.849 5.411 1.00 93.44 89 TYR A CA 1
ATOM 733 C C . TYR A 1 89 ? 5.922 3.872 6.658 1.00 93.44 89 TYR A C 1
ATOM 735 O O . TYR A 1 89 ? 5.730 2.855 7.330 1.00 93.44 89 TYR A O 1
ATOM 743 N N . ASP A 1 90 ? 5.327 5.030 6.931 1.00 94.50 90 ASP A N 1
ATOM 744 C CA . ASP A 1 90 ? 4.464 5.256 8.085 1.00 94.50 90 ASP A CA 1
ATOM 745 C C . ASP A 1 90 ? 2.971 5.370 7.711 1.00 94.50 90 ASP A C 1
ATOM 747 O O . ASP A 1 90 ? 2.546 5.200 6.563 1.00 94.50 90 ASP A O 1
ATOM 751 N N . SER A 1 91 ? 2.128 5.681 8.700 1.00 94.19 91 SER A N 1
ATOM 752 C CA . SER A 1 91 ? 0.691 5.878 8.474 1.00 94.19 91 SER A CA 1
ATOM 753 C C . SER A 1 91 ? 0.357 7.021 7.513 1.00 94.19 91 SER A C 1
ATOM 755 O O . SER A 1 91 ? -0.706 6.985 6.886 1.00 94.19 91 SER A O 1
ATOM 757 N N . THR A 1 92 ? 1.224 8.028 7.428 1.00 95.56 92 THR A N 1
ATOM 758 C CA . THR A 1 92 ? 1.073 9.215 6.583 1.00 95.56 92 THR A CA 1
ATOM 759 C C . THR A 1 92 ? 1.335 8.841 5.132 1.00 95.56 92 THR A C 1
ATOM 761 O O . THR A 1 92 ? 0.487 9.097 4.279 1.00 95.56 92 THR A O 1
ATOM 764 N N . ASN A 1 93 ? 2.431 8.125 4.862 1.00 95.50 93 ASN A N 1
ATOM 765 C CA . ASN A 1 93 ? 2.744 7.592 3.536 1.00 95.50 93 ASN A CA 1
ATOM 766 C C . ASN A 1 93 ? 1.641 6.652 3.032 1.00 95.50 93 ASN A C 1
ATOM 768 O O . ASN A 1 93 ? 1.232 6.737 1.871 1.00 95.50 93 ASN A O 1
ATOM 772 N N . ILE A 1 94 ? 1.109 5.794 3.913 1.00 95.38 94 ILE A N 1
ATOM 773 C CA . ILE A 1 94 ? -0.028 4.924 3.586 1.00 95.38 94 ILE A CA 1
ATOM 774 C C . ILE A 1 94 ? -1.242 5.753 3.150 1.00 95.38 94 ILE A C 1
ATOM 776 O O . ILE A 1 94 ? -1.881 5.420 2.154 1.00 95.38 94 ILE A O 1
ATOM 780 N N . ALA A 1 95 ? -1.573 6.812 3.895 1.00 95.12 95 ALA A N 1
ATOM 781 C CA . ALA A 1 95 ? -2.758 7.627 3.646 1.00 95.12 95 ALA A CA 1
ATOM 782 C C . ALA A 1 95 ? -2.645 8.474 2.373 1.00 95.12 95 ALA A C 1
ATOM 784 O O . ALA A 1 95 ? -3.599 8.541 1.605 1.00 95.12 95 ALA A O 1
ATOM 785 N N . GLN A 1 96 ? -1.502 9.133 2.183 1.00 94.94 96 GLN A N 1
ATOM 786 C CA . GLN A 1 96 ? -1.335 10.191 1.186 1.00 94.94 96 GLN A CA 1
ATOM 787 C C . GLN A 1 96 ? -0.752 9.697 -0.139 1.00 94.94 96 GLN A C 1
ATOM 789 O O . GLN A 1 96 ? -0.987 10.320 -1.169 1.00 94.94 96 GLN A O 1
ATOM 794 N N . THR A 1 97 ? -0.016 8.583 -0.131 1.00 94.88 97 THR A N 1
ATOM 795 C CA . THR A 1 97 ? 0.723 8.120 -1.314 1.00 94.88 97 THR A CA 1
ATOM 796 C C . THR A 1 97 ? 0.278 6.731 -1.744 1.00 94.88 97 THR A C 1
ATOM 798 O O . THR A 1 97 ? -0.129 6.532 -2.888 1.00 94.88 97 THR A O 1
ATOM 801 N N . ILE A 1 98 ? 0.327 5.759 -0.830 1.00 94.88 98 ILE A N 1
ATOM 802 C CA . ILE A 1 98 ? 0.176 4.345 -1.194 1.00 94.88 98 ILE A CA 1
ATOM 803 C C . ILE A 1 98 ? -1.286 4.000 -1.487 1.00 94.88 98 ILE A C 1
ATOM 805 O O . ILE A 1 98 ? -1.568 3.390 -2.513 1.00 94.88 98 ILE A O 1
ATOM 809 N N . LYS A 1 99 ? -2.238 4.420 -0.644 1.00 93.06 99 LYS A N 1
ATOM 810 C CA . LYS A 1 99 ? -3.669 4.183 -0.901 1.00 93.06 99 LYS A CA 1
ATOM 811 C C . LYS A 1 99 ? -4.168 4.849 -2.188 1.00 93.06 99 LYS A C 1
ATOM 813 O O . LYS A 1 99 ? -4.743 4.128 -3.000 1.00 93.06 99 LYS A O 1
ATOM 818 N N . PRO A 1 100 ? -3.880 6.140 -2.446 1.00 93.62 100 PRO A N 1
ATOM 819 C CA . PRO A 1 100 ? -4.216 6.749 -3.730 1.00 93.62 100 PRO A CA 1
ATOM 820 C C . PRO A 1 100 ? -3.577 6.021 -4.915 1.00 93.62 100 PRO A C 1
ATOM 822 O O . PRO A 1 100 ? -4.198 5.883 -5.964 1.00 93.62 100 PRO A O 1
ATOM 825 N N . PHE A 1 101 ? -2.350 5.510 -4.774 1.00 92.62 101 PHE A N 1
ATOM 826 C CA . PHE A 1 101 ? -1.733 4.694 -5.819 1.00 92.62 101 PHE A CA 1
ATOM 827 C C . PHE A 1 101 ? -2.495 3.382 -6.063 1.00 92.62 101 PHE A C 1
ATOM 829 O O . PHE A 1 101 ? -2.720 3.036 -7.218 1.00 92.62 101 PHE A O 1
ATOM 836 N N . ILE A 1 102 ? -2.932 2.680 -5.010 1.00 92.12 102 ILE A N 1
ATOM 837 C CA . ILE A 1 102 ? -3.748 1.456 -5.119 1.00 92.12 102 ILE A CA 1
ATOM 838 C C . ILE A 1 102 ? -5.074 1.748 -5.818 1.00 92.12 102 ILE A C 1
ATOM 840 O O . ILE A 1 102 ? -5.449 1.027 -6.734 1.00 92.12 102 ILE A O 1
ATOM 844 N N . GLU A 1 103 ? -5.773 2.803 -5.409 1.00 90.38 103 GLU A N 1
ATOM 845 C CA . GLU A 1 103 ? -7.049 3.201 -6.013 1.00 90.38 103 GLU A CA 1
ATOM 846 C C . GLU A 1 103 ? -6.882 3.514 -7.502 1.00 90.38 103 GLU A C 1
ATOM 848 O O . GLU A 1 103 ? -7.641 3.018 -8.332 1.00 90.38 103 GLU A O 1
ATOM 853 N N . ASN A 1 104 ? -5.825 4.251 -7.854 1.00 87.69 104 ASN A N 1
ATOM 854 C CA . ASN A 1 104 ? -5.494 4.520 -9.247 1.00 87.69 104 ASN A CA 1
ATOM 855 C C . ASN A 1 104 ? -5.153 3.235 -10.012 1.00 87.69 104 ASN A C 1
ATOM 857 O O . ASN A 1 104 ? -5.625 3.067 -11.134 1.00 87.69 104 ASN A O 1
ATOM 861 N N . LEU A 1 105 ? -4.371 2.326 -9.421 1.00 86.00 105 LEU A N 1
ATOM 862 C CA . LEU A 1 105 ? -3.964 1.057 -10.034 1.00 86.00 105 LEU A CA 1
ATOM 863 C C . LEU A 1 105 ? -5.159 0.133 -10.304 1.00 86.00 105 LEU A C 1
ATOM 865 O O . LEU A 1 105 ? -5.194 -0.521 -11.342 1.00 86.00 105 LEU A O 1
ATOM 869 N N . MET A 1 106 ? -6.119 0.094 -9.380 1.00 80.94 106 MET A N 1
ATOM 870 C CA . MET A 1 106 ? -7.296 -0.780 -9.420 1.00 80.94 106 MET A CA 1
ATOM 871 C C . MET A 1 106 ? -8.477 -0.179 -10.190 1.00 80.94 106 MET A C 1
ATOM 873 O O . MET A 1 106 ? -9.504 -0.838 -10.317 1.00 80.94 106 MET A O 1
ATOM 877 N N . SER A 1 107 ? -8.365 1.057 -10.682 1.00 79.00 107 SER A N 1
ATOM 878 C CA . SER A 1 107 ? -9.407 1.643 -11.525 1.00 79.00 107 SER A CA 1
ATOM 879 C C . SER A 1 107 ? -9.438 0.972 -12.902 1.00 79.00 107 SER A C 1
ATOM 881 O O . SER A 1 107 ? -8.387 0.686 -13.486 1.00 79.00 107 SER A O 1
ATOM 883 N N . ASP A 1 108 ? -10.643 0.746 -13.432 1.00 57.84 108 ASP A N 1
ATOM 884 C CA . ASP A 1 108 ? -10.876 -0.009 -14.675 1.00 57.84 108 ASP A CA 1
ATOM 885 C C . ASP A 1 108 ? -10.069 0.550 -15.864 1.00 57.84 108 ASP A C 1
ATOM 887 O O . ASP A 1 108 ? -9.474 -0.193 -16.645 1.00 57.84 108 ASP A O 1
ATOM 891 N N . PHE A 1 109 ? -9.931 1.878 -15.932 1.00 54.84 109 PHE A N 1
ATOM 892 C CA . PHE A 1 109 ? -9.146 2.566 -16.960 1.00 54.84 109 PHE A CA 1
ATOM 893 C C . PHE A 1 109 ? -7.636 2.277 -16.879 1.00 54.84 109 PHE A C 1
ATOM 895 O O . PHE A 1 109 ? -6.947 2.216 -17.901 1.00 54.84 109 PHE A O 1
ATOM 902 N N . SER A 1 110 ? -7.094 2.091 -15.674 1.00 56.94 110 SER A N 1
ATOM 903 C CA . SER A 1 110 ? -5.668 1.828 -15.471 1.00 56.94 110 SER A CA 1
ATOM 904 C C . SER A 1 110 ? -5.287 0.406 -15.853 1.00 56.94 110 SER A C 1
ATOM 906 O O . SER A 1 110 ? -4.241 0.206 -16.472 1.00 56.94 110 SER A O 1
ATOM 908 N N . ILE A 1 111 ? -6.130 -0.581 -15.544 1.00 61.81 111 ILE A N 1
ATOM 909 C CA . ILE A 1 111 ? -5.847 -1.981 -15.881 1.00 61.81 111 ILE A CA 1
ATOM 910 C C . ILE A 1 111 ? -5.822 -2.162 -17.399 1.00 61.81 111 ILE A C 1
ATOM 912 O O . ILE A 1 111 ? -4.849 -2.703 -17.926 1.00 61.81 111 ILE A O 1
ATOM 916 N N . GLU A 1 112 ? -6.811 -1.626 -18.118 1.00 62.19 112 GLU A N 1
ATOM 917 C CA . GLU A 1 112 ? -6.819 -1.652 -19.584 1.00 62.19 112 GLU A CA 1
ATOM 918 C C . GLU A 1 112 ? -5.601 -0.939 -20.183 1.00 62.19 112 GLU A C 1
ATOM 920 O O . GLU A 1 112 ? -4.987 -1.421 -21.140 1.00 62.19 112 GLU A O 1
ATOM 925 N N . LYS A 1 113 ? -5.214 0.206 -19.606 1.00 66.25 113 LYS A N 1
ATOM 926 C CA . LYS A 1 113 ? -4.036 0.964 -20.035 1.00 66.25 113 LYS A CA 1
ATOM 927 C C . LYS A 1 113 ? -2.760 0.134 -19.911 1.00 66.25 113 LYS A C 1
ATOM 929 O O . LYS A 1 113 ? -1.974 0.115 -20.854 1.00 66.25 113 LYS A O 1
ATOM 934 N N . TYR A 1 114 ? -2.544 -0.559 -18.793 1.00 64.00 114 TYR A N 1
ATOM 935 C CA . TYR A 1 114 ? -1.359 -1.405 -18.620 1.00 64.00 114 TYR A CA 1
ATOM 936 C C . TYR A 1 114 ? -1.422 -2.682 -19.461 1.00 64.00 114 TYR A C 1
ATOM 938 O O . TYR A 1 114 ? -0.402 -3.079 -20.016 1.00 64.00 114 TYR A O 1
ATOM 946 N N . GLN A 1 115 ? -2.600 -3.278 -19.652 1.00 64.94 115 GLN A N 1
ATOM 947 C CA . GLN A 1 115 ? -2.777 -4.424 -20.551 1.00 64.94 115 GLN A CA 1
ATOM 948 C C . GLN A 1 115 ? -2.389 -4.094 -21.998 1.00 64.94 115 GLN A C 1
ATOM 950 O O . GLN A 1 115 ? -1.730 -4.904 -22.647 1.00 64.94 115 GLN A O 1
ATOM 955 N N . ARG A 1 116 ? -2.725 -2.893 -22.491 1.00 65.00 116 ARG A N 1
ATOM 956 C CA . ARG A 1 116 ? -2.297 -2.420 -23.822 1.00 65.00 116 ARG A CA 1
ATOM 957 C C . ARG A 1 116 ? -0.785 -2.214 -23.939 1.00 65.00 116 ARG A C 1
ATOM 959 O O . ARG A 1 116 ? -0.276 -2.278 -25.044 1.00 65.00 116 ARG A O 1
ATOM 966 N N . LEU A 1 117 ? -0.084 -1.949 -22.834 1.00 59.56 117 LEU A N 1
ATOM 967 C CA . LEU A 1 117 ? 1.373 -1.752 -22.816 1.00 59.56 117 LEU A CA 1
ATOM 968 C C . LEU A 1 117 ? 2.165 -3.063 -22.686 1.00 59.56 117 LEU A C 1
ATOM 970 O O . LEU A 1 117 ? 3.371 -3.062 -22.911 1.00 59.56 117 LEU A O 1
ATOM 974 N N . ILE A 1 118 ? 1.512 -4.150 -22.266 1.00 60.66 118 ILE A N 1
ATOM 975 C CA . ILE A 1 118 ? 2.128 -5.474 -22.079 1.00 60.66 118 ILE A CA 1
ATOM 976 C C . ILE A 1 118 ? 1.979 -6.350 -23.340 1.00 60.66 118 ILE A C 1
ATOM 978 O O . ILE A 1 118 ? 2.748 -7.297 -23.511 1.00 60.66 118 ILE A O 1
ATOM 982 N N . ARG A 1 119 ? 0.995 -6.050 -24.200 1.00 48.69 119 ARG A N 1
ATOM 983 C CA . ARG A 1 119 ? 0.682 -6.782 -25.438 1.00 48.69 119 ARG A CA 1
ATOM 984 C C . ARG A 1 119 ? 1.461 -6.248 -26.633 1.00 48.69 119 ARG A C 1
ATOM 986 O O . ARG A 1 119 ? 1.866 -7.099 -27.455 1.00 48.69 119 ARG A O 1
#

Sequence (119 aa):
MGLSFFDTPTILKSHLEDIRKLLPEWRKELNFSSREPNVQTSSSWDVVKRKILEYKIVPIVDLMCWNKIIGKRITNKKIAQLVFLHGEYDSTNIAQTIKPFIENLMSDFSIEKYQRLIR